Protein AF-A0A0C9UMU3-F1 (afdb_monomer_lite)

InterPro domains:
  IPR041457 CxC2-like cysteine cluster, KDZ transposase-associated [PF18803] (36-77)

pLDDT: mean 80.32, std 10.42, range [45.09, 90.75]

Radius of gyration: 20.01 Å; chains: 1; bounding box: 44×19×59 Å

Foldseek 3Di:
DADFFKDFPVDPDPDGDHPVRCCVVCVVVVPTDIDGHDQVQVVCVVVQWHAPDNVDRPDTDHPVVVVVVVVVVVVPDPPD

Sequence (80 aa):
MAEGSYKCTDCDHEGLWCQACLVRVHQWPPFHHARKWDNHTLQLFNRKLFPASLLRPRMAFTFRLLKLFHMLNHVGRPTL

Structure (mmCIF, N/CA/C/O backbone):
data_AF-A0A0C9UMU3-F1
#
_entry.id   AF-A0A0C9UMU3-F1
#
loop_
_atom_site.group_PDB
_atom_site.id
_atom_site.type_symbol
_atom_site.label_atom_id
_atom_site.label_alt_id
_atom_site.label_comp_id
_atom_site.label_asym_id
_atom_site.label_entity_id
_atom_site.label_seq_id
_atom_site.pdbx_PDB_ins_code
_atom_site.Cartn_x
_atom_site.Cartn_y
_atom_site.Cartn_z
_atom_site.occupancy
_atom_site.B_iso_or_equiv
_atom_site.auth_seq_id
_atom_site.auth_comp_id
_atom_site.auth_asym_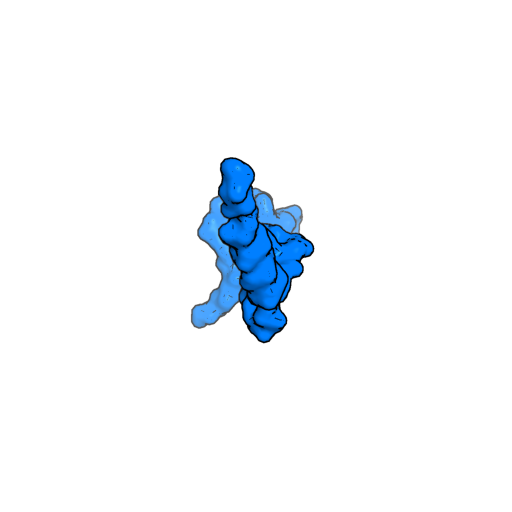id
_atom_site.auth_atom_id
_atom_site.pdbx_PDB_model_num
ATOM 1 N N . MET A 1 1 ? 2.934 7.461 18.590 1.00 45.09 1 MET A N 1
ATOM 2 C CA . MET A 1 1 ? 2.257 7.876 17.343 1.00 45.09 1 MET A CA 1
ATOM 3 C C . MET A 1 1 ? 2.166 6.638 16.469 1.00 45.09 1 MET A C 1
ATOM 5 O O . MET A 1 1 ? 3.205 6.080 16.156 1.00 45.09 1 MET A O 1
ATOM 9 N N . ALA A 1 2 ? 0.969 6.101 16.230 1.00 57.59 2 ALA A N 1
ATOM 10 C CA . ALA A 1 2 ? 0.809 4.855 15.477 1.00 57.59 2 ALA A CA 1
ATOM 11 C C . ALA A 1 2 ? 0.793 5.153 13.970 1.00 57.59 2 ALA A C 1
ATOM 13 O O . ALA A 1 2 ? 0.042 6.027 13.543 1.00 57.59 2 ALA A O 1
ATOM 14 N N . GLU A 1 3 ? 1.600 4.432 13.190 1.00 69.56 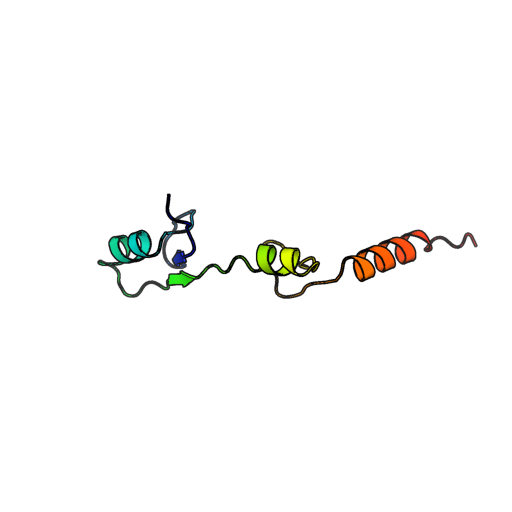3 GLU A N 1
ATOM 15 C CA . GLU A 1 3 ? 1.664 4.541 11.727 1.00 69.56 3 GLU A CA 1
ATOM 16 C C . GLU A 1 3 ? 0.281 4.251 11.109 1.00 69.56 3 GLU A C 1
ATOM 18 O O . GLU A 1 3 ? -0.301 3.176 11.309 1.00 69.56 3 GLU A O 1
ATOM 23 N N . GLY A 1 4 ? -0.276 5.218 10.379 1.00 78.56 4 GLY A N 1
ATOM 24 C CA . GLY A 1 4 ? -1.533 5.046 9.656 1.00 78.56 4 GLY A CA 1
ATOM 25 C C . GLY A 1 4 ? -1.306 4.169 8.427 1.00 78.56 4 GLY A C 1
ATOM 26 O O . GLY A 1 4 ? -0.540 4.534 7.545 1.00 78.56 4 GLY A O 1
ATOM 27 N N . SER A 1 5 ? -1.963 3.011 8.352 1.00 86.00 5 SER A N 1
ATOM 28 C CA . SER A 1 5 ? -1.780 2.046 7.250 1.00 86.00 5 SER A CA 1
ATOM 29 C C . SER A 1 5 ? -3.088 1.528 6.666 1.00 86.00 5 SER A C 1
ATOM 31 O O . SER A 1 5 ? -3.068 0.660 5.799 1.00 86.00 5 SER A O 1
ATOM 33 N N . TYR A 1 6 ? -4.231 2.050 7.105 1.00 86.38 6 TYR A N 1
ATOM 34 C CA . TYR A 1 6 ? -5.542 1.626 6.631 1.00 86.38 6 TYR A CA 1
ATOM 35 C C . TYR A 1 6 ? -6.316 2.817 6.080 1.00 86.38 6 TYR A C 1
ATOM 37 O O . TYR A 1 6 ? -6.362 3.868 6.705 1.00 86.38 6 TYR A O 1
ATOM 45 N N . LYS A 1 7 ? -6.966 2.660 4.931 1.00 88.50 7 LYS A N 1
ATOM 46 C CA . LYS A 1 7 ? -7.900 3.646 4.384 1.00 88.50 7 LYS A CA 1
ATOM 47 C C . LYS A 1 7 ? -9.254 2.984 4.182 1.00 88.50 7 LYS A C 1
ATOM 49 O O . LYS A 1 7 ? -9.322 1.891 3.628 1.00 88.50 7 LYS A O 1
ATOM 54 N N . CYS A 1 8 ? -10.317 3.640 4.623 1.00 88.88 8 CYS A N 1
ATOM 55 C CA . CYS A 1 8 ? -11.672 3.260 4.246 1.00 88.88 8 CYS A CA 1
ATOM 56 C C . CYS A 1 8 ? -11.990 3.889 2.886 1.00 88.88 8 CYS A C 1
ATOM 58 O O . CYS A 1 8 ? -11.698 5.069 2.695 1.00 88.88 8 CYS A O 1
ATOM 60 N N . THR A 1 9 ? -12.523 3.122 1.935 1.00 85.75 9 THR A N 1
ATOM 61 C CA . THR A 1 9 ? -12.882 3.649 0.605 1.00 85.75 9 THR A CA 1
ATOM 62 C C . THR A 1 9 ? -14.286 4.235 0.540 1.00 85.75 9 THR A C 1
ATOM 64 O O . THR A 1 9 ? -14.571 4.956 -0.407 1.00 85.75 9 THR A O 1
ATOM 67 N N . ASP A 1 10 ? -15.123 3.953 1.539 1.00 85.75 10 ASP A N 1
ATOM 68 C CA . ASP 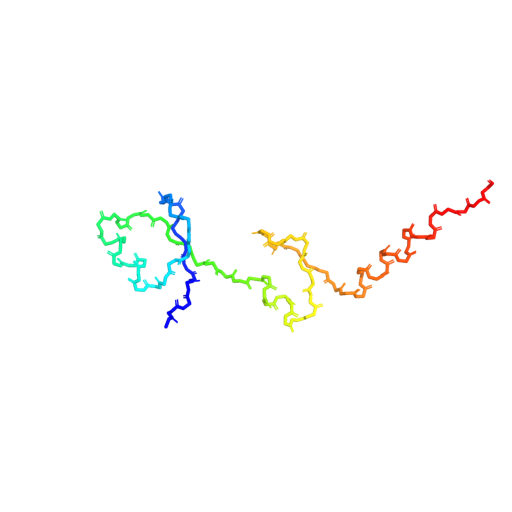A 1 10 ? -16.520 4.404 1.595 1.00 85.75 10 ASP A CA 1
ATOM 69 C C . ASP A 1 10 ? -16.710 5.665 2.459 1.00 85.75 10 ASP A C 1
ATOM 71 O O . ASP A 1 10 ? -17.792 6.238 2.491 1.00 85.75 10 ASP A O 1
ATOM 75 N N . CYS A 1 11 ? -15.664 6.112 3.163 1.00 86.31 11 CYS A N 1
ATOM 76 C CA . CYS A 1 11 ? -15.675 7.342 3.958 1.00 86.31 11 CYS A CA 1
ATOM 77 C C . CYS A 1 11 ? -14.846 8.439 3.278 1.00 86.31 11 CYS A C 1
ATOM 79 O O . CYS A 1 11 ? -13.710 8.184 2.874 1.00 86.31 11 CYS A O 1
ATOM 81 N N . ASP A 1 12 ? -15.326 9.684 3.310 1.00 82.94 12 ASP A N 1
ATOM 82 C CA . ASP A 1 12 ? -14.618 10.881 2.817 1.00 82.94 12 ASP A CA 1
ATOM 83 C C . ASP A 1 12 ? -13.435 11.331 3.704 1.00 82.94 12 ASP A C 1
ATOM 85 O O . ASP A 1 12 ? -13.051 12.498 3.733 1.00 82.94 12 ASP A O 1
ATOM 89 N N . HIS A 1 13 ? -12.827 10.418 4.467 1.00 82.56 13 HIS A N 1
ATOM 90 C CA . HIS A 1 13 ? -11.695 10.766 5.317 1.00 82.56 13 HIS A CA 1
ATOM 91 C C . HIS A 1 13 ? -10.417 10.963 4.489 1.00 82.56 13 HIS A C 1
ATOM 93 O O . HIS A 1 13 ? -9.884 10.027 3.879 1.00 82.56 13 HIS A O 1
ATOM 99 N N . GLU A 1 14 ? -9.881 12.179 4.535 1.00 76.12 14 GLU A N 1
ATOM 100 C CA . GLU A 1 14 ? -8.622 12.571 3.909 1.00 76.12 14 GLU A CA 1
ATOM 101 C C . GLU A 1 14 ? -7.423 12.107 4.761 1.00 76.12 14 GLU A C 1
ATOM 103 O O . GLU A 1 14 ? -6.710 12.894 5.373 1.00 76.12 14 GLU A O 1
ATOM 108 N N . GLY A 1 15 ? -7.220 10.791 4.876 1.00 83.12 15 GLY A N 1
ATOM 109 C CA . GLY A 1 15 ? -6.129 10.264 5.696 1.00 83.12 15 GLY A CA 1
ATOM 110 C C . GLY A 1 15 ? -6.037 8.745 5.783 1.00 83.12 15 GLY A C 1
ATOM 111 O O . GLY A 1 15 ? -6.887 8.006 5.277 1.00 83.12 15 GLY A O 1
ATOM 112 N N . LEU A 1 16 ? -4.966 8.286 6.438 1.00 85.75 16 LEU A N 1
ATOM 113 C CA . LEU A 1 16 ? -4.762 6.891 6.821 1.00 85.75 16 LEU A CA 1
ATOM 114 C C . LEU A 1 16 ? -5.071 6.715 8.308 1.00 85.75 16 LEU A C 1
ATOM 116 O O . LEU A 1 16 ? -4.519 7.392 9.171 1.00 85.75 16 LEU A O 1
ATOM 120 N N . TRP A 1 17 ? -5.910 5.738 8.606 1.00 85.94 17 TRP A N 1
ATOM 121 C CA . TRP A 1 17 ? -6.229 5.295 9.947 1.00 85.94 17 TRP A CA 1
ATOM 122 C C . TRP A 1 17 ? -5.176 4.313 10.465 1.00 85.94 17 TRP A C 1
ATOM 124 O O . TRP A 1 17 ? -4.681 3.433 9.751 1.00 85.94 17 TRP A O 1
ATOM 134 N N . CYS A 1 18 ? -4.884 4.416 11.759 1.00 89.75 18 CYS A N 1
ATOM 135 C CA . CYS A 1 18 ? -4.291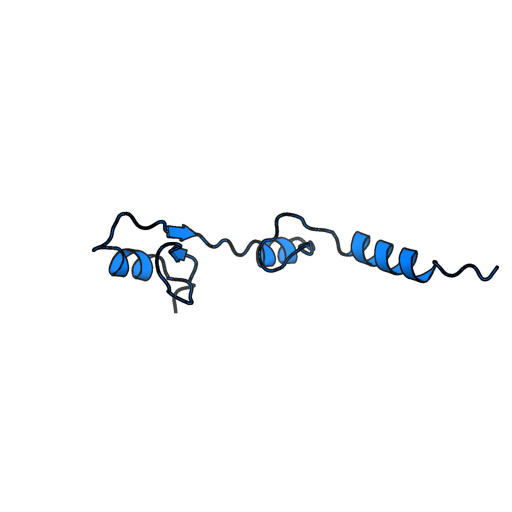 3.312 12.499 1.00 89.75 18 CYS A CA 1
ATOM 136 C C . CYS A 1 18 ? -5.316 2.167 12.627 1.00 89.75 18 CYS A C 1
ATOM 138 O O . CYS A 1 18 ? -6.520 2.423 12.599 1.00 89.75 18 CYS A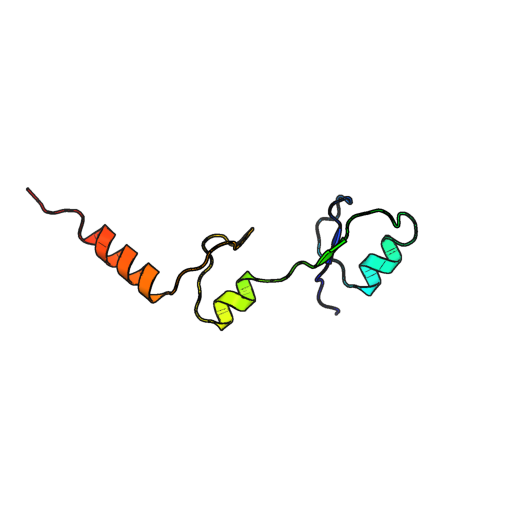 O 1
ATOM 140 N N . GLN A 1 19 ? -4.878 0.918 12.824 1.00 86.19 19 GLN A N 1
ATOM 141 C CA . GLN A 1 19 ? -5.801 -0.227 12.932 1.00 86.19 19 GLN A CA 1
ATOM 142 C C . GLN A 1 19 ? -6.864 -0.025 14.025 1.00 86.19 19 GLN A C 1
ATOM 144 O O . GLN A 1 19 ? -8.053 -0.202 13.777 1.00 86.19 19 GLN A O 1
ATOM 149 N N . ALA A 1 20 ? -6.450 0.416 15.216 1.00 89.56 20 ALA A N 1
ATOM 150 C CA . ALA A 1 20 ? -7.369 0.675 16.325 1.00 89.56 20 ALA A CA 1
ATOM 151 C C . ALA A 1 20 ? -8.352 1.820 16.017 1.00 89.56 20 ALA A C 1
ATOM 153 O O . ALA A 1 20 ? -9.525 1.763 16.378 1.00 89.56 20 ALA A O 1
ATOM 154 N N . CYS A 1 21 ? -7.874 2.849 15.318 1.00 90.62 21 CYS A N 1
ATOM 155 C CA . CYS A 1 21 ? -8.643 4.027 14.946 1.00 90.62 21 CYS A CA 1
ATOM 156 C C . CYS A 1 21 ? -9.729 3.663 13.926 1.00 90.62 21 CYS A C 1
ATOM 158 O O . CYS A 1 21 ? -10.884 4.041 14.099 1.00 90.62 21 CYS A O 1
ATOM 160 N N . LEU A 1 22 ? -9.358 2.878 12.908 1.00 90.31 22 LEU A N 1
ATOM 161 C CA . LEU A 1 22 ? -10.267 2.360 11.895 1.00 90.31 22 LEU A CA 1
ATOM 162 C C . LEU A 1 22 ? -11.388 1.541 12.549 1.00 90.31 22 LEU A C 1
ATOM 164 O O . LEU A 1 22 ? -12.550 1.844 12.313 1.00 90.31 22 LEU A O 1
ATOM 168 N N . VAL A 1 23 ? -11.049 0.562 13.396 1.00 90.06 23 VAL A N 1
ATOM 169 C CA . VAL A 1 23 ? -12.035 -0.321 14.051 1.00 90.06 23 VAL A CA 1
ATOM 170 C C . VAL A 1 23 ? -12.990 0.467 14.945 1.00 90.06 23 VAL A C 1
ATOM 172 O O . VAL A 1 23 ? -14.192 0.236 14.898 1.00 90.06 23 VAL A O 1
ATOM 175 N N . ARG A 1 24 ? -12.479 1.429 15.724 1.00 90.75 24 ARG A N 1
ATOM 176 C CA . ARG A 1 24 ? -13.305 2.253 16.618 1.00 90.75 24 ARG A CA 1
ATOM 177 C C . ARG A 1 24 ? -14.317 3.109 15.854 1.00 90.75 24 ARG A C 1
ATOM 179 O O . ARG A 1 24 ? -15.462 3.207 16.271 1.00 90.75 24 ARG A O 1
ATOM 186 N N . VAL A 1 25 ? -13.900 3.733 14.751 1.00 87.44 25 VAL A N 1
ATOM 187 C CA . VAL A 1 25 ? -14.785 4.584 13.934 1.00 87.44 25 VAL A CA 1
ATOM 188 C C . VAL A 1 25 ? -15.760 3.739 13.115 1.00 87.44 25 VAL A C 1
ATOM 190 O O . VAL A 1 25 ? -16.927 4.096 12.993 1.00 87.44 25 VAL A O 1
ATOM 193 N N . HIS A 1 26 ? -15.312 2.590 12.603 1.00 90.12 26 HIS A N 1
ATOM 194 C CA . HIS A 1 26 ? -16.131 1.709 11.770 1.00 90.12 26 HIS A CA 1
ATOM 195 C C . HIS A 1 26 ? -16.937 0.678 12.581 1.00 90.12 26 HIS A C 1
ATOM 197 O O . HIS A 1 26 ? -17.431 -0.302 12.032 1.00 90.12 26 HIS A O 1
ATOM 203 N N . GLN A 1 27 ? -17.085 0.891 13.891 1.00 86.75 27 GLN A N 1
ATOM 204 C CA . GLN A 1 27 ? -17.868 0.011 14.758 1.00 86.75 27 GLN A CA 1
ATOM 205 C C . GLN A 1 27 ? -19.379 0.131 14.487 1.00 86.75 27 GLN A C 1
ATOM 207 O O . GLN A 1 27 ? -20.112 -0.840 14.655 1.00 86.75 27 GLN A O 1
ATOM 212 N N . TRP A 1 28 ? -19.830 1.316 14.058 1.00 74.12 28 TRP A N 1
ATOM 213 C CA . TRP A 1 28 ? -21.236 1.670 13.810 1.00 74.12 28 TRP A CA 1
ATOM 214 C C . TRP A 1 28 ? -21.527 2.081 12.347 1.00 74.12 28 TRP A C 1
ATOM 216 O O . TRP A 1 28 ? -22.461 2.830 12.076 1.00 74.12 28 TRP A O 1
ATOM 226 N N . PRO A 1 29 ? -20.662 1.675 11.403 1.00 76.94 29 PRO A N 1
ATOM 227 C CA . PRO A 1 29 ? -21.051 1.179 10.078 1.00 76.94 29 PRO A CA 1
ATOM 228 C C . PRO A 1 29 ? -20.085 0.051 9.615 1.00 76.94 29 PRO A C 1
ATOM 230 O O . PRO A 1 29 ? -19.118 0.305 8.890 1.00 76.94 29 PRO A O 1
ATOM 233 N N . PRO A 1 30 ? -20.311 -1.211 10.028 1.00 80.19 30 PRO A N 1
ATOM 234 C CA . PRO A 1 30 ? -19.334 -2.301 9.882 1.00 80.19 30 PRO A CA 1
ATOM 235 C C . PRO A 1 30 ? -19.137 -2.808 8.443 1.00 80.19 30 PRO A C 1
ATOM 237 O O . PRO A 1 30 ? -18.207 -3.569 8.188 1.00 80.19 30 PRO A O 1
ATOM 240 N N . PHE A 1 31 ? -20.002 -2.412 7.505 1.00 84.25 31 PHE A N 1
ATOM 241 C CA . PHE A 1 31 ? -19.986 -2.898 6.119 1.00 84.25 31 PHE A CA 1
ATOM 242 C C . PHE A 1 31 ? -19.112 -2.070 5.170 1.00 84.25 31 PHE A C 1
ATOM 244 O O . PHE A 1 31 ? -19.056 -2.369 3.981 1.00 84.25 31 PHE A O 1
ATOM 251 N N . HIS A 1 32 ? -18.441 -1.032 5.667 1.00 89.00 32 HIS A N 1
ATOM 252 C CA . HIS A 1 32 ? -17.538 -0.236 4.846 1.00 89.00 32 HIS A CA 1
ATOM 253 C C . HIS A 1 32 ? -16.243 -0.998 4.522 1.00 89.00 32 HIS A C 1
ATOM 255 O O . HIS A 1 32 ? -15.681 -1.728 5.343 1.00 89.00 32 HIS A O 1
ATOM 261 N N . HIS A 1 33 ? -15.719 -0.773 3.325 1.00 87.56 33 HIS A N 1
ATOM 262 C CA . HIS A 1 33 ? -14.527 -1.414 2.807 1.00 87.56 33 HIS A CA 1
ATOM 263 C C . HIS A 1 33 ? -13.276 -0.709 3.325 1.00 87.56 33 HIS A C 1
ATOM 265 O O . HIS A 1 33 ? -12.843 0.339 2.836 1.00 87.56 33 HIS A O 1
ATOM 271 N N . ALA A 1 34 ? -12.646 -1.333 4.314 1.00 87.25 34 ALA A N 1
ATOM 272 C CA . ALA A 1 34 ? -11.312 -0.961 4.743 1.00 87.25 34 ALA A CA 1
ATOM 273 C C . ALA A 1 34 ? -10.249 -1.672 3.900 1.00 87.25 34 ALA A C 1
ATOM 275 O O . ALA A 1 34 ? -10.252 -2.894 3.750 1.00 87.25 34 ALA A O 1
ATOM 276 N N . ARG A 1 35 ? -9.283 -0.906 3.393 1.00 85.44 35 ARG A N 1
ATOM 277 C CA . ARG A 1 35 ? -8.141 -1.414 2.636 1.00 85.44 35 ARG A CA 1
ATOM 278 C C . ARG A 1 35 ? -6.851 -1.053 3.354 1.00 85.44 35 ARG A C 1
ATOM 280 O O . ARG A 1 35 ? -6.658 0.090 3.766 1.00 85.44 35 ARG A O 1
ATOM 287 N N . LYS A 1 36 ? -5.944 -2.020 3.489 1.00 84.50 36 LYS A N 1
ATOM 288 C CA . LYS A 1 36 ? -4.578 -1.731 3.928 1.00 84.50 36 LYS A CA 1
ATOM 289 C C . LYS A 1 36 ? -3.862 -1.000 2.794 1.00 84.50 36 LYS A C 1
ATOM 291 O O . LYS A 1 36 ? -3.911 -1.442 1.650 1.00 84.50 36 LYS A O 1
ATOM 296 N N . TRP A 1 37 ? -3.258 0.135 3.109 1.00 75.94 37 TRP A N 1
ATOM 297 C CA . TRP A 1 37 ? -2.429 0.901 2.196 1.00 75.94 37 TRP A CA 1
ATOM 298 C C . TRP A 1 37 ? -0.978 0.491 2.414 1.00 75.94 37 TRP A C 1
ATOM 300 O O . TRP A 1 37 ? -0.251 1.032 3.247 1.00 75.94 37 TRP A O 1
ATOM 310 N N . ASP A 1 38 ? -0.576 -0.547 1.697 1.00 72.44 38 ASP A N 1
ATOM 311 C CA . ASP A 1 38 ? 0.818 -0.922 1.541 1.00 72.44 38 ASP A CA 1
ATOM 312 C C . ASP A 1 38 ? 1.591 0.223 0.873 1.00 72.44 38 ASP A C 1
ATOM 314 O O . ASP A 1 38 ? 1.284 0.674 -0.229 1.00 72.44 38 ASP A O 1
ATOM 318 N N . ASN A 1 39 ? 2.635 0.720 1.537 1.00 70.94 39 ASN A N 1
ATOM 319 C CA . ASN A 1 39 ? 3.527 1.701 0.930 1.00 70.94 39 ASN A CA 1
ATOM 320 C C . ASN A 1 39 ? 4.487 0.999 -0.050 1.00 70.94 39 ASN A C 1
ATOM 322 O O . ASN A 1 39 ? 5.691 0.892 0.193 1.00 70.94 39 ASN A O 1
ATOM 326 N N . HIS A 1 40 ? 3.940 0.446 -1.140 1.00 71.94 40 HIS A N 1
ATOM 327 C CA . HIS A 1 40 ? 4.686 -0.264 -2.185 1.00 71.94 40 HIS A CA 1
ATOM 328 C C . HIS A 1 40 ? 5.827 0.580 -2.757 1.00 71.94 40 HIS A C 1
ATOM 330 O O . HIS A 1 40 ? 6.890 0.051 -3.069 1.00 71.94 40 HIS A O 1
ATOM 336 N N . THR A 1 41 ? 5.647 1.898 -2.821 1.00 70.06 41 THR A N 1
ATOM 337 C CA . THR A 1 41 ? 6.681 2.852 -3.225 1.00 70.06 41 THR A CA 1
ATOM 338 C C . THR A 1 41 ? 7.927 2.731 -2.342 1.00 70.06 41 THR A C 1
ATOM 340 O O . THR A 1 41 ? 9.018 2.518 -2.869 1.00 70.06 41 THR A O 1
ATOM 343 N N . LEU A 1 42 ? 7.786 2.769 -1.009 1.00 76.31 42 LEU A N 1
ATOM 344 C CA . LEU A 1 42 ? 8.925 2.601 -0.091 1.00 76.31 42 LEU A CA 1
ATOM 345 C C . LEU A 1 42 ? 9.595 1.224 -0.222 1.00 76.31 42 LEU A C 1
ATOM 347 O O . LEU A 1 42 ? 10.822 1.124 -0.183 1.00 76.31 42 LEU A O 1
ATOM 351 N N . GLN A 1 43 ? 8.813 0.159 -0.419 1.00 76.69 43 GLN A N 1
ATOM 352 C CA . GLN A 1 43 ? 9.356 -1.193 -0.604 1.00 76.69 43 GLN A CA 1
ATOM 353 C C . GLN A 1 43 ? 10.203 -1.307 -1.881 1.00 76.69 43 GLN A C 1
ATOM 355 O O . GLN A 1 43 ? 11.251 -1.956 -1.874 1.00 76.69 43 GLN A O 1
ATOM 360 N N . LEU A 1 44 ? 9.774 -0.661 -2.970 1.00 83.88 44 LEU A N 1
ATOM 361 C CA . LEU A 1 44 ? 10.512 -0.618 -4.232 1.00 83.88 44 LEU A CA 1
ATOM 362 C C . LEU A 1 44 ? 11.818 0.168 -4.088 1.00 83.88 44 LEU A C 1
ATOM 364 O O . LEU A 1 44 ? 12.869 -0.330 -4.500 1.00 83.88 44 LEU A O 1
ATOM 368 N N . PHE A 1 45 ? 11.785 1.328 -3.424 1.00 80.06 45 PHE A N 1
ATOM 369 C CA . PHE A 1 45 ? 12.988 2.124 -3.169 1.00 80.06 45 PHE A CA 1
ATOM 370 C C . PHE A 1 45 ? 14.051 1.342 -2.386 1.00 80.06 45 PHE A C 1
ATOM 372 O O . PHE A 1 45 ? 15.212 1.323 -2.801 1.00 80.06 45 PHE A O 1
ATOM 379 N N . ASN A 1 46 ? 13.662 0.600 -1.342 1.00 81.88 46 ASN A N 1
ATOM 380 C CA . ASN A 1 46 ? 14.579 -0.277 -0.598 1.00 81.88 46 ASN A CA 1
ATOM 381 C C . ASN A 1 46 ? 15.226 -1.362 -1.476 1.00 81.88 46 ASN A C 1
ATOM 383 O O . ASN A 1 46 ? 16.332 -1.821 -1.193 1.00 81.88 46 ASN A O 1
ATOM 387 N N . ARG A 1 47 ? 14.567 -1.756 -2.571 1.00 83.81 47 ARG A N 1
ATOM 388 C CA . ARG A 1 47 ? 15.075 -2.725 -3.554 1.00 83.81 47 ARG A CA 1
ATOM 389 C C . ARG A 1 47 ? 15.766 -2.073 -4.757 1.00 83.81 47 ARG A C 1
ATOM 391 O O . ARG A 1 47 ? 16.039 -2.759 -5.738 1.00 83.81 47 ARG A O 1
ATOM 398 N N . LYS A 1 48 ? 16.075 -0.771 -4.696 1.00 86.94 48 LYS A N 1
ATOM 399 C CA . LYS A 1 48 ? 16.657 0.018 -5.802 1.00 86.94 48 LYS A CA 1
ATOM 400 C C . LYS A 1 48 ? 15.798 -0.007 -7.076 1.00 86.94 48 LYS A C 1
ATOM 402 O O . LYS A 1 48 ? 16.316 0.063 -8.195 1.00 86.94 48 LYS A O 1
ATOM 407 N N . LEU A 1 49 ? 14.486 -0.110 -6.894 1.00 88.31 49 LEU A N 1
ATOM 408 C CA . LEU A 1 49 ? 13.486 -0.058 -7.947 1.00 88.31 49 LEU A CA 1
ATOM 409 C C . LEU A 1 49 ? 12.727 1.264 -7.847 1.00 88.31 49 LEU A C 1
ATOM 411 O O . LEU A 1 49 ? 12.299 1.673 -6.771 1.00 88.31 49 LEU A O 1
ATOM 415 N N . PHE A 1 50 ? 12.552 1.924 -8.983 1.00 88.31 50 PHE A N 1
ATOM 416 C CA . PHE A 1 50 ? 11.779 3.145 -9.111 1.00 88.31 50 PHE A CA 1
ATOM 417 C C . PHE A 1 50 ? 10.404 2.812 -9.700 1.00 88.31 50 PHE A C 1
ATOM 419 O O . PHE A 1 50 ? 10.342 2.199 -10.770 1.00 88.31 50 PHE A O 1
ATOM 426 N N . PRO A 1 51 ? 9.293 3.165 -9.039 1.00 86.62 51 PRO A N 1
ATOM 427 C CA . PRO A 1 51 ? 7.969 2.885 -9.573 1.00 86.62 51 PRO A CA 1
ATOM 428 C C . PRO A 1 51 ? 7.654 3.747 -10.799 1.00 86.62 51 PRO A C 1
ATOM 430 O O . PRO A 1 51 ? 8.047 4.905 -10.883 1.00 86.62 51 PRO A O 1
ATOM 433 N N . ALA A 1 52 ? 6.856 3.210 -11.718 1.00 84.69 52 ALA A N 1
ATOM 434 C CA . ALA A 1 52 ? 6.314 3.960 -12.851 1.00 84.69 52 ALA A CA 1
ATOM 435 C C . ALA A 1 52 ? 5.299 5.040 -12.418 1.00 84.69 52 ALA A C 1
ATOM 437 O O . ALA A 1 52 ? 5.065 5.998 -13.145 1.00 84.69 52 ALA A O 1
ATOM 438 N N . SER A 1 53 ? 4.677 4.883 -11.242 1.00 81.12 53 SER A N 1
ATOM 439 C CA . SER A 1 53 ? 3.716 5.831 -10.666 1.00 81.12 53 SER A CA 1
ATOM 440 C C . SER A 1 53 ? 3.820 5.848 -9.143 1.00 81.12 53 SE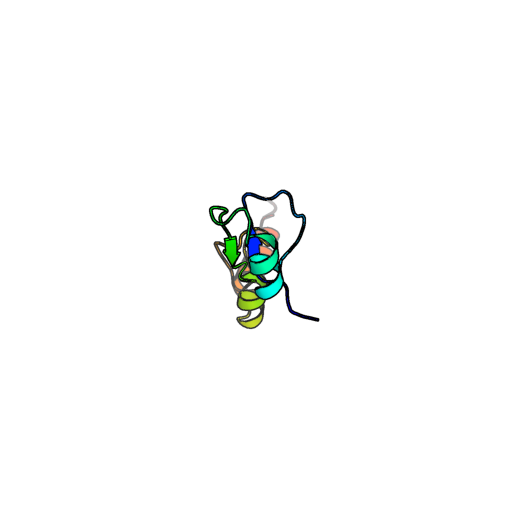R A C 1
ATOM 442 O O . SER A 1 53 ? 3.867 4.789 -8.521 1.00 81.12 53 SER A O 1
ATOM 444 N N . LEU A 1 54 ? 3.793 7.041 -8.542 1.00 76.44 54 LEU A N 1
ATOM 445 C CA . LEU A 1 54 ? 3.791 7.221 -7.083 1.00 76.44 54 LEU A CA 1
ATOM 446 C C . LEU A 1 54 ? 2.407 7.003 -6.452 1.00 76.44 54 LEU A C 1
ATOM 448 O O . LEU A 1 54 ? 2.321 6.671 -5.274 1.00 76.44 54 LEU A O 1
ATOM 452 N N . LEU A 1 55 ? 1.334 7.167 -7.232 1.00 74.62 55 LEU A N 1
ATOM 453 C CA . LEU A 1 55 ? -0.047 7.035 -6.756 1.00 74.62 55 LEU A CA 1
ATOM 454 C C . LEU A 1 55 ? -0.505 5.572 -6.731 1.00 74.62 55 LEU A C 1
ATOM 456 O O . LEU A 1 55 ? -1.201 5.150 -5.811 1.00 74.62 55 LEU A O 1
ATOM 460 N N . ARG A 1 56 ? -0.129 4.796 -7.756 1.00 68.19 56 ARG A N 1
ATOM 461 C CA . ARG A 1 56 ? -0.426 3.360 -7.874 1.00 68.19 56 ARG A CA 1
ATOM 462 C C . ARG A 1 56 ? 0.732 2.638 -8.571 1.00 68.19 56 ARG A C 1
ATOM 464 O O . ARG A 1 56 ? 0.673 2.431 -9.787 1.00 68.19 56 ARG A O 1
ATOM 471 N N . PRO A 1 57 ? 1.784 2.242 -7.839 1.00 72.25 57 PRO A N 1
ATOM 472 C CA . PRO A 1 57 ? 2.943 1.570 -8.417 1.00 72.25 57 PRO A CA 1
ATOM 473 C C . PRO A 1 57 ? 2.591 0.133 -8.837 1.00 72.25 57 PRO A C 1
ATOM 475 O O . PRO A 1 57 ? 2.820 -0.820 -8.100 1.00 72.25 57 PRO A O 1
ATOM 478 N N . ARG A 1 58 ? 2.005 -0.038 -10.031 1.00 75.12 58 ARG A N 1
ATOM 479 C CA . ARG A 1 58 ? 1.772 -1.364 -10.644 1.00 75.12 58 ARG A CA 1
ATOM 480 C C . ARG A 1 58 ? 3.014 -1.920 -11.340 1.00 75.12 58 ARG A C 1
ATOM 482 O O . ARG A 1 58 ? 3.108 -3.124 -11.537 1.00 75.12 58 ARG A O 1
ATOM 489 N N . MET A 1 59 ? 3.942 -1.047 -11.725 1.00 80.31 59 MET A N 1
ATOM 490 C CA . MET A 1 59 ? 5.157 -1.380 -12.471 1.00 80.31 59 MET A CA 1
ATOM 491 C C . MET A 1 59 ? 6.344 -0.603 -11.901 1.00 80.31 59 MET A C 1
ATOM 493 O O . MET A 1 59 ? 6.160 0.501 -11.383 1.00 80.31 59 MET A O 1
ATOM 497 N N . ALA A 1 60 ? 7.549 -1.163 -12.003 1.00 89.62 60 ALA A N 1
ATOM 498 C CA . ALA A 1 60 ? 8.777 -0.544 -11.519 1.00 89.62 60 ALA A CA 1
ATOM 499 C C . ALA A 1 60 ? 9.963 -0.850 -12.440 1.00 89.62 60 ALA A C 1
ATOM 501 O O . ALA A 1 60 ? 9.982 -1.860 -13.141 1.00 89.62 60 ALA A O 1
ATOM 502 N N . PHE A 1 61 ? 10.964 0.021 -12.405 1.00 90.25 61 PHE A N 1
ATOM 503 C CA . PHE A 1 61 ? 12.155 -0.029 -13.241 1.00 90.25 61 PHE A CA 1
ATOM 504 C C . PHE A 1 61 ? 13.411 0.091 -12.382 1.00 90.25 61 PHE A C 1
ATOM 506 O O . PHE A 1 61 ? 13.397 0.709 -11.321 1.00 90.25 61 PHE A O 1
ATOM 513 N N . THR A 1 62 ? 14.531 -0.464 -12.838 1.00 90.06 62 THR A N 1
ATOM 514 C CA . THR A 1 62 ? 15.819 -0.213 -12.178 1.00 90.06 62 THR A CA 1
ATOM 515 C C . THR A 1 62 ? 16.363 1.157 -12.576 1.00 90.06 62 THR A C 1
ATOM 517 O O . THR A 1 62 ? 16.136 1.635 -13.690 1.00 90.06 62 THR A O 1
ATOM 520 N N . PHE A 1 63 ? 17.186 1.757 -11.716 1.00 87.81 63 PHE A N 1
ATOM 521 C CA . PHE A 1 63 ? 17.916 2.984 -12.062 1.00 87.81 63 PHE A CA 1
ATOM 522 C C . PHE A 1 63 ? 18.807 2.823 -13.305 1.00 87.81 63 PHE A C 1
ATOM 524 O O . PHE A 1 63 ? 18.993 3.775 -14.061 1.00 87.81 63 PHE A O 1
ATOM 531 N N . ARG A 1 64 ? 19.325 1.611 -13.562 1.00 88.62 64 ARG A N 1
ATOM 532 C CA . ARG A 1 64 ? 20.101 1.310 -14.776 1.00 88.62 64 ARG A CA 1
ATOM 533 C C . ARG A 1 64 ? 19.258 1.501 -16.039 1.00 88.62 64 ARG A C 1
ATOM 535 O O . ARG A 1 64 ? 19.752 2.093 -16.994 1.00 88.62 64 ARG A O 1
ATOM 542 N N . LEU A 1 65 ? 18.009 1.034 -16.037 1.00 87.56 65 LEU A N 1
ATOM 543 C CA . LEU A 1 65 ? 17.106 1.193 -17.177 1.00 87.56 65 LEU A CA 1
ATOM 544 C C . LEU A 1 65 ? 16.756 2.667 -17.415 1.00 87.56 65 LEU A C 1
ATOM 546 O O . LEU A 1 65 ? 16.793 3.121 -18.554 1.00 87.56 65 LEU A O 1
ATOM 550 N N . LEU A 1 66 ? 16.501 3.431 -16.347 1.00 88.75 66 LEU A N 1
ATOM 551 C CA . LEU A 1 66 ? 16.252 4.874 -16.452 1.00 88.75 66 LEU A CA 1
ATOM 552 C C . LEU A 1 66 ? 17.459 5.622 -17.038 1.00 88.75 66 LEU A C 1
ATOM 554 O O . LEU A 1 66 ? 17.296 6.470 -17.913 1.00 88.75 66 LEU A O 1
ATOM 558 N N . LYS A 1 67 ? 18.681 5.269 -16.613 1.00 86.88 67 LYS A N 1
ATOM 559 C CA . LYS A 1 67 ? 19.917 5.847 -17.161 1.00 86.88 67 LYS A CA 1
ATOM 560 C C . LYS A 1 67 ? 20.099 5.508 -18.640 1.00 86.88 67 LYS A C 1
ATOM 562 O O . LYS A 1 67 ? 20.489 6.374 -19.415 1.00 86.88 67 LYS A O 1
ATOM 567 N N . LEU A 1 68 ? 19.803 4.269 -19.035 1.00 86.25 68 LEU A N 1
ATOM 568 C CA . LEU A 1 68 ? 19.844 3.855 -20.437 1.00 86.25 68 LEU A CA 1
ATOM 569 C C . LEU A 1 68 ? 18.843 4.647 -21.280 1.00 86.25 68 LEU A C 1
ATOM 571 O O . LEU A 1 68 ? 19.222 5.193 -22.308 1.00 86.25 68 LEU A O 1
ATOM 575 N N . PHE A 1 69 ? 17.597 4.760 -20.824 1.00 86.50 69 PHE A N 1
ATOM 576 C CA . PHE A 1 69 ? 16.579 5.549 -21.510 1.00 86.50 69 PHE A CA 1
ATOM 577 C C . PHE A 1 69 ? 17.016 7.008 -21.682 1.00 86.50 69 PHE A C 1
ATOM 579 O O . PHE A 1 69 ? 16.929 7.545 -22.783 1.00 86.50 69 PHE A O 1
ATOM 586 N N . HIS A 1 70 ? 17.547 7.634 -20.629 1.00 84.25 70 HIS A N 1
ATOM 587 C CA . HIS A 1 70 ? 18.086 8.990 -20.706 1.00 84.25 70 HIS A CA 1
ATOM 588 C C . HIS A 1 70 ? 19.187 9.104 -21.776 1.00 84.25 70 HIS A C 1
ATOM 590 O O . HIS A 1 70 ? 19.089 9.954 -22.656 1.00 84.25 70 HIS A O 1
ATOM 596 N N . MET A 1 71 ? 20.176 8.203 -21.775 1.00 86.75 71 MET A N 1
ATOM 597 C CA . MET A 1 71 ? 21.241 8.196 -22.789 1.00 86.75 71 MET A CA 1
ATOM 598 C C . MET A 1 71 ? 20.689 8.042 -24.214 1.00 86.75 71 MET A C 1
ATOM 600 O O . MET A 1 71 ? 21.083 8.792 -25.100 1.00 86.75 71 MET A O 1
ATOM 604 N N . LEU A 1 72 ? 19.754 7.114 -24.434 1.00 86.06 72 LEU A N 1
ATOM 605 C CA . LEU A 1 72 ? 19.196 6.844 -25.762 1.00 86.06 72 LEU A CA 1
ATOM 606 C C . LEU A 1 72 ? 18.368 8.014 -26.311 1.00 86.06 72 LEU A C 1
ATOM 608 O O . LEU A 1 72 ? 18.452 8.305 -27.500 1.00 86.06 72 LEU A O 1
ATOM 612 N N . ASN A 1 73 ? 17.616 8.726 -25.466 1.00 77.06 73 ASN A N 1
ATOM 613 C CA . ASN A 1 73 ? 16.847 9.892 -25.915 1.00 77.06 73 ASN A CA 1
ATOM 614 C C . ASN A 1 73 ? 17.738 11.102 -26.236 1.00 77.06 73 ASN A C 1
ATOM 616 O O . ASN A 1 73 ? 17.412 11.872 -27.135 1.00 77.06 73 ASN A O 1
ATOM 620 N N . HIS A 1 74 ? 18.883 11.260 -25.561 1.00 64.69 74 HIS A N 1
ATOM 621 C CA . HIS A 1 74 ? 19.836 12.335 -25.866 1.00 64.69 74 HIS A CA 1
ATOM 622 C C . HIS A 1 74 ? 20.674 12.088 -27.131 1.00 64.69 74 HIS A C 1
ATOM 624 O O . HIS A 1 74 ? 21.201 13.040 -27.700 1.00 64.69 74 HIS A O 1
ATOM 630 N N . VAL A 1 75 ? 20.764 10.846 -27.616 1.00 64.69 75 VAL A N 1
ATOM 631 C CA . VAL A 1 75 ? 21.447 10.495 -28.880 1.00 64.69 75 VAL A CA 1
ATOM 632 C C . VAL A 1 75 ? 20.540 10.722 -30.110 1.00 64.69 75 VAL A C 1
ATOM 634 O O . VAL A 1 75 ? 20.978 10.613 -31.251 1.00 64.69 75 VAL A O 1
ATOM 637 N N . GLY A 1 76 ? 19.280 11.122 -29.906 1.00 61.59 76 GLY A N 1
ATOM 638 C CA . GLY A 1 76 ? 18.254 11.279 -30.943 1.00 61.59 76 GLY A CA 1
ATOM 639 C C . GLY A 1 76 ? 18.350 12.510 -31.855 1.00 61.59 76 GLY A C 1
ATOM 640 O O . GLY A 1 76 ? 17.336 12.897 -32.431 1.00 61.59 76 GLY A O 1
ATOM 641 N N . ARG A 1 77 ? 19.517 13.140 -32.022 1.00 57.66 77 ARG A N 1
ATOM 642 C CA . ARG A 1 77 ? 19.707 14.133 -33.094 1.00 57.66 77 ARG A CA 1
ATOM 643 C C . ARG A 1 77 ? 20.950 13.802 -33.923 1.00 57.66 77 ARG A C 1
ATOM 645 O O . ARG A 1 77 ? 21.947 14.513 -33.818 1.00 57.66 77 ARG A O 1
ATOM 652 N N . PRO A 1 78 ? 20.912 12.743 -34.755 1.00 53.09 78 PRO A N 1
ATOM 653 C CA . PRO A 1 78 ? 21.813 12.682 -35.891 1.00 53.09 78 PRO A CA 1
ATOM 654 C C . PRO A 1 78 ? 21.467 13.874 -36.788 1.00 53.09 78 PRO A C 1
ATOM 656 O O . PRO A 1 78 ? 20.381 13.952 -37.359 1.00 53.09 78 PRO A O 1
ATOM 659 N N . THR A 1 79 ? 22.359 14.860 -36.814 1.00 56.25 79 THR A N 1
ATOM 660 C CA . THR A 1 79 ? 22.366 15.927 -37.812 1.00 56.25 79 THR A CA 1
ATOM 661 C C . THR A 1 79 ? 22.563 15.272 -39.176 1.00 56.25 79 THR A C 1
ATOM 663 O O . THR A 1 79 ? 23.686 14.904 -39.520 1.00 56.25 79 THR A O 1
ATOM 666 N N . LEU A 1 80 ? 21.457 15.045 -39.884 1.00 49.03 80 LEU A N 1
ATOM 667 C CA . LEU A 1 80 ? 21.442 14.971 -41.342 1.00 49.03 80 LEU A CA 1
ATOM 668 C C . LEU A 1 80 ? 21.548 16.392 -41.896 1.00 49.03 80 LEU A C 1
ATOM 670 O O . LEU A 1 80 ? 20.899 17.287 -41.301 1.00 49.03 80 LEU A O 1
#

Secondary structure (DSSP, 8-state):
-PPP-EEESSS---SPBPHHHHHHHTTSSTTS-EEE---HHHHHHHTTEEES-SSS-S-EEEHHHHHHHHHHHHT-----

Organism: Sphaerobolus stellatus (strain SS14) (NCBI:txid990650)